Protein AF-A0A842MKP2-F1 (afdb_monomer_lite)

Sequence (180 aa):
LSATLYLFTGLGYGVTINLLNGAGETKQALKAYLAYLTVFAAAAPILTWQHSIPGLIAANLTAYLTLTLYAFHLARRKFNIKINLKEQARIYLASALSTLPTLAFLNLSTLPNLPNLIIGATLCLFTYLTLTPILKAISPQDLQNLKQIFERIKIIWPIAKPILNYEQKILQNFKSPNQS

Foldseek 3Di:
DPPVLCVCVLLVVPHLLVVCVVVVNVVQLVVLVVQLCVQLVVQQVVQCVVPNPVSNVVSNSVSSVSSSNSSSVVCCVPVVDDRPVLLSVQLVVLLVVLLVVLVVQLVPDPDDDPVNVVVSVVSSVVSSLLSCLLSVSDDPVNLVVVQVVVVVVVVCCVVVVVSSVVSVVNNVVNPDPPDD

Radius of gyration: 20.05 Å; chains: 1; bounding box: 48×51×51 Å

Secondary structure (DSSP, 8-state):
--GGGGGGGGGTTTTHHHHHHHTT-HHHHHHHHHHHHHHHHHHHHHHHHHHHHHHHHHHHHHHHHHHHHHHHHHHHHHH-----HHHHHHHHHHHHHHHHHHHHHHHH--S-HHHHHHHHHHHHHHHHHHHHHHTT-S-HHHHHHHHHHHHT-TTTHHHHHHHHHHHHHHHHHTS-S---

Structure (mmCIF, N/CA/C/O backbone):
data_AF-A0A842MKP2-F1
#
_entry.id   AF-A0A842MKP2-F1
#
loop_
_atom_site.group_PDB
_atom_site.id
_atom_site.type_symbol
_atom_site.label_atom_id
_atom_site.label_alt_id
_atom_site.label_comp_id
_atom_site.label_asym_id
_atom_site.label_entity_id
_atom_site.label_seq_id
_atom_site.pdbx_PDB_ins_code
_atom_site.Cartn_x
_atom_site.Cartn_y
_atom_site.Cartn_z
_atom_site.occupancy
_atom_site.B_iso_or_equiv
_atom_site.auth_seq_id
_atom_site.auth_comp_id
_atom_site.auth_asym_id
_atom_site.auth_at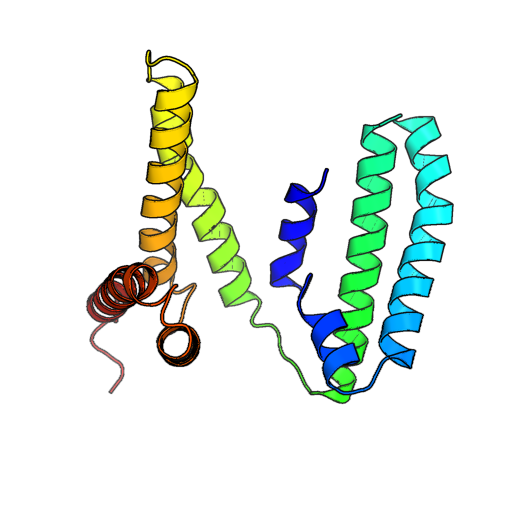om_id
_atom_site.pdbx_PDB_model_num
ATOM 1 N N . LEU A 1 1 ? 10.330 -9.086 0.074 1.00 53.88 1 LEU A N 1
ATOM 2 C CA . LEU A 1 1 ? 9.425 -9.439 1.194 1.00 53.88 1 LEU A CA 1
ATOM 3 C C . LEU A 1 1 ? 8.418 -8.324 1.506 1.00 53.88 1 LEU A C 1
ATOM 5 O O . LEU A 1 1 ? 7.233 -8.606 1.576 1.00 53.88 1 LEU A O 1
ATOM 9 N N . SER A 1 2 ? 8.858 -7.067 1.659 1.00 62.28 2 SER A N 1
ATOM 10 C CA . SER A 1 2 ? 8.018 -5.978 2.195 1.00 62.28 2 SER A CA 1
ATOM 11 C C . SER A 1 2 ? 6.965 -5.407 1.234 1.00 62.28 2 SER A C 1
ATOM 13 O O . SER A 1 2 ? 5.940 -4.916 1.691 1.00 62.28 2 SER A O 1
ATOM 15 N N . ALA A 1 3 ? 7.181 -5.482 -0.085 1.00 77.88 3 ALA A N 1
ATOM 16 C CA . ALA A 1 3 ? 6.269 -4.880 -1.065 1.00 77.88 3 ALA A CA 1
ATOM 17 C C . ALA A 1 3 ? 4.883 -5.556 -1.101 1.00 77.88 3 ALA A C 1
ATOM 19 O O . ALA A 1 3 ? 3.866 -4.887 -1.245 1.00 77.88 3 ALA A O 1
ATOM 20 N N . THR A 1 4 ? 4.827 -6.876 -0.907 1.00 83.12 4 THR A N 1
ATOM 21 C CA . THR A 1 4 ? 3.582 -7.658 -0.966 1.00 83.12 4 THR A CA 1
ATOM 22 C C . THR A 1 4 ? 2.604 -7.297 0.157 1.00 83.12 4 THR A C 1
ATOM 24 O O . THR A 1 4 ? 1.399 -7.445 -0.011 1.00 83.12 4 THR A O 1
ATOM 27 N N . LEU A 1 5 ? 3.094 -6.759 1.279 1.00 87.75 5 LEU A N 1
ATOM 28 C CA . LEU A 1 5 ? 2.245 -6.322 2.393 1.00 87.75 5 LEU A CA 1
ATOM 29 C C . LEU A 1 5 ? 1.350 -5.134 2.021 1.00 87.75 5 LEU A C 1
ATOM 31 O O . LEU A 1 5 ? 0.253 -5.006 2.562 1.00 87.75 5 LEU A O 1
ATOM 35 N N . TYR A 1 6 ? 1.761 -4.305 1.056 1.00 87.69 6 TYR A N 1
ATOM 36 C CA . TYR A 1 6 ? 0.944 -3.187 0.576 1.00 87.69 6 TYR A CA 1
ATOM 37 C C . TYR A 1 6 ? -0.327 -3.641 -0.154 1.00 87.69 6 TYR A C 1
ATOM 39 O O . TYR A 1 6 ? -1.264 -2.857 -0.294 1.00 87.69 6 TYR A O 1
ATOM 47 N N . LEU A 1 7 ? -0.440 -4.924 -0.524 1.00 87.88 7 LEU A N 1
ATOM 48 C CA . LEU A 1 7 ? -1.716 -5.488 -0.973 1.00 87.88 7 LEU A CA 1
ATOM 49 C C . LEU A 1 7 ? -2.797 -5.386 0.105 1.00 87.88 7 LEU A C 1
ATOM 51 O O . LEU A 1 7 ? -3.973 -5.323 -0.229 1.00 87.88 7 LEU A O 1
ATOM 55 N N . PHE A 1 8 ? -2.431 -5.309 1.384 1.00 91.25 8 PHE A N 1
ATOM 56 C CA . PHE A 1 8 ? -3.381 -5.159 2.483 1.00 91.25 8 PHE A CA 1
ATOM 57 C C . PHE A 1 8 ? -3.725 -3.695 2.795 1.00 91.25 8 PHE A C 1
ATOM 59 O O . PHE A 1 8 ? -4.551 -3.439 3.672 1.00 91.25 8 PHE A O 1
ATOM 66 N N . THR A 1 9 ? -3.146 -2.711 2.093 1.00 88.94 9 THR A N 1
ATOM 67 C CA . THR A 1 9 ? -3.411 -1.280 2.342 1.00 88.94 9 THR A CA 1
ATOM 68 C C . THR A 1 9 ? -4.886 -0.928 2.159 1.00 88.94 9 THR A C 1
ATOM 70 O O . THR A 1 9 ? -5.437 -0.194 2.978 1.00 88.94 9 THR A O 1
ATOM 73 N N . GLY A 1 10 ? -5.576 -1.530 1.186 1.00 87.38 10 GLY A N 1
ATOM 74 C CA . GLY A 1 10 ? -7.019 -1.354 1.004 1.00 87.38 10 GLY A CA 1
ATOM 75 C C . GLY A 1 10 ? -7.869 -1.838 2.190 1.00 87.38 10 GLY A C 1
ATOM 76 O O . GLY A 1 10 ? -8.987 -1.358 2.383 1.00 87.38 10 GLY A O 1
ATOM 77 N N . LEU A 1 11 ? -7.324 -2.740 3.016 1.00 88.12 11 LEU A N 1
ATOM 78 C CA . LEU A 1 11 ? -7.932 -3.249 4.252 1.00 88.12 11 LEU A CA 1
ATOM 79 C C . LEU A 1 11 ? -7.535 -2.440 5.500 1.00 88.12 11 LEU A C 1
ATOM 81 O O . LEU A 1 11 ? -7.960 -2.775 6.604 1.00 88.12 11 LEU A O 1
ATOM 85 N N . GLY A 1 12 ? -6.733 -1.382 5.345 1.00 88.56 12 GLY A N 1
ATOM 86 C CA . GLY A 1 12 ? -6.269 -0.534 6.446 1.00 88.56 12 GLY A CA 1
ATOM 87 C C . GLY A 1 12 ? -4.859 -0.850 6.955 1.00 88.56 12 GLY A C 1
ATOM 88 O O . GLY A 1 12 ? -4.445 -0.297 7.981 1.00 88.56 12 GLY A O 1
ATOM 89 N N . TYR A 1 13 ? -4.093 -1.697 6.255 1.00 91.31 13 TYR A N 1
ATOM 90 C CA . TYR A 1 13 ? -2.686 -1.932 6.591 1.00 91.31 13 TYR A CA 1
ATOM 91 C C . TYR A 1 13 ? -1.895 -0.614 6.609 1.00 91.31 13 TYR A C 1
ATOM 93 O O . TYR A 1 13 ? -2.002 0.206 5.698 1.00 91.31 13 TYR A O 1
ATOM 101 N N . GLY A 1 14 ? -1.124 -0.404 7.679 1.00 87.19 14 GLY A N 1
ATOM 102 C CA . GLY A 1 14 ? -0.358 0.823 7.926 1.00 87.19 14 GLY A CA 1
ATOM 103 C C . GLY A 1 14 ? -1.148 1.976 8.562 1.00 87.19 14 GLY A C 1
ATOM 104 O O . GLY A 1 14 ? -0.537 2.886 9.116 1.00 87.19 14 GLY A O 1
ATOM 105 N N . VAL A 1 15 ? -2.485 1.938 8.564 1.00 91.81 15 VAL A N 1
ATOM 106 C CA . VAL A 1 15 ? -3.320 3.020 9.123 1.00 91.81 15 VAL A CA 1
ATOM 107 C C . VAL A 1 15 ? -3.999 2.596 10.418 1.00 91.81 15 VAL A C 1
ATOM 109 O O . VAL A 1 15 ? -3.997 3.342 11.391 1.00 91.81 15 VAL A O 1
ATOM 112 N N . THR A 1 16 ? -4.558 1.389 10.480 1.00 92.50 16 THR A N 1
ATOM 113 C CA . THR A 1 16 ? -5.458 1.014 11.577 1.00 92.50 16 THR A CA 1
ATOM 114 C C . THR A 1 16 ? -4.778 0.905 12.943 1.00 92.50 16 THR A C 1
ATOM 116 O O . THR A 1 16 ? -5.321 1.381 13.937 1.00 92.50 16 THR A O 1
ATOM 119 N N . ILE A 1 17 ? -3.582 0.314 13.011 1.00 94.62 17 ILE A N 1
ATOM 120 C CA . ILE A 1 17 ? -2.810 0.257 14.263 1.00 94.62 17 ILE A CA 1
ATOM 121 C C . ILE A 1 17 ? -2.385 1.661 14.699 1.00 94.62 17 ILE A C 1
ATOM 123 O O . ILE A 1 17 ? -2.488 1.994 15.877 1.00 94.62 17 ILE A O 1
ATOM 127 N N . ASN A 1 18 ? -1.963 2.498 13.750 1.00 94.12 18 ASN A N 1
ATOM 128 C CA . ASN A 1 18 ? -1.587 3.880 14.029 1.00 94.12 18 ASN A CA 1
ATOM 129 C C . ASN A 1 18 ? -2.778 4.694 14.541 1.00 94.12 18 ASN A C 1
ATOM 131 O O . ASN A 1 18 ? -2.619 5.467 15.478 1.00 94.12 18 ASN A O 1
ATOM 135 N N . LEU A 1 19 ? -3.976 4.465 14.001 1.00 93.69 19 LEU A N 1
ATOM 136 C CA . LEU A 1 19 ? -5.205 5.075 14.495 1.00 93.69 19 LEU A CA 1
ATOM 137 C C . LEU A 1 19 ? -5.532 4.632 15.925 1.00 93.69 19 LEU A C 1
ATOM 139 O O . LEU A 1 19 ? -5.821 5.477 16.766 1.00 93.69 19 LEU A O 1
ATOM 143 N N . LEU A 1 20 ? -5.465 3.327 16.215 1.00 93.88 20 LEU A N 1
ATOM 144 C CA . LEU A 1 20 ? -5.682 2.811 17.571 1.00 93.88 20 LEU A CA 1
ATOM 145 C C . LEU A 1 20 ? -4.688 3.440 18.554 1.00 93.88 20 LEU A C 1
ATOM 147 O O . LEU A 1 20 ? -5.098 3.978 19.578 1.00 93.88 20 LEU A O 1
ATOM 151 N N . ASN A 1 21 ? -3.398 3.436 18.222 1.00 95.31 21 ASN A N 1
ATOM 152 C CA . ASN A 1 21 ? -2.364 4.030 19.066 1.00 95.31 21 ASN A CA 1
ATOM 153 C C . ASN A 1 21 ? -2.552 5.544 19.237 1.00 95.31 21 ASN A C 1
ATOM 155 O O . ASN A 1 21 ? -2.477 6.039 20.358 1.00 95.31 21 ASN A O 1
ATOM 159 N N . GLY A 1 22 ? -2.850 6.267 18.155 1.00 93.56 22 GLY A N 1
ATOM 160 C CA . GLY A 1 22 ? -3.085 7.712 18.179 1.00 93.56 22 GLY A CA 1
ATOM 161 C C . GLY A 1 22 ? -4.322 8.116 18.984 1.00 93.56 22 GLY A C 1
ATOM 162 O O . GLY A 1 22 ? -4.348 9.193 19.566 1.00 93.56 22 GLY A O 1
ATOM 163 N N . ALA A 1 23 ? -5.317 7.232 19.079 1.00 93.62 23 ALA A N 1
ATOM 164 C CA . ALA A 1 23 ? -6.502 7.416 19.910 1.00 93.62 23 ALA A CA 1
ATOM 165 C C . ALA A 1 23 ? -6.331 6.913 21.361 1.00 93.62 23 ALA A C 1
ATOM 167 O O . ALA A 1 23 ? -7.306 6.876 22.108 1.00 93.62 23 ALA A O 1
ATOM 168 N N . GLY A 1 24 ? -5.125 6.489 21.766 1.00 94.50 24 GLY A N 1
ATOM 169 C CA . GLY A 1 24 ? -4.846 5.971 23.113 1.00 94.50 24 GLY A CA 1
ATOM 170 C C . GLY A 1 24 ? -5.239 4.503 23.343 1.00 94.50 24 GLY A C 1
ATOM 171 O O . GLY A 1 24 ? -5.087 3.981 24.446 1.00 94.50 24 GLY A O 1
ATOM 172 N N . GLU A 1 25 ? -5.682 3.783 22.310 1.00 94.75 25 GLU A N 1
ATOM 173 C CA . GLU A 1 25 ? -6.138 2.385 22.367 1.00 94.75 25 GLU A CA 1
ATOM 174 C C . GLU A 1 25 ? -4.997 1.366 22.254 1.00 94.75 25 GLU A C 1
ATOM 176 O O . GLU A 1 25 ? -5.108 0.326 21.595 1.00 94.75 25 GLU A O 1
ATOM 181 N N . THR A 1 26 ? -3.889 1.630 22.940 1.00 94.69 26 THR A N 1
ATOM 182 C CA . THR A 1 26 ? -2.665 0.816 22.8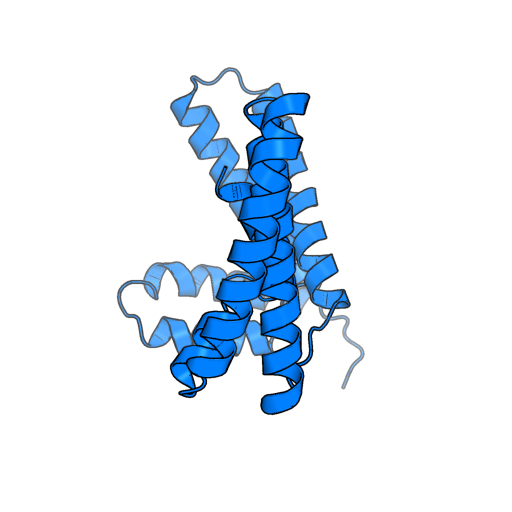73 1.00 94.69 26 THR A CA 1
ATOM 183 C C . THR A 1 26 ? -2.894 -0.629 23.319 1.00 94.69 26 THR A C 1
ATOM 185 O O . THR A 1 26 ? -2.324 -1.552 22.743 1.00 94.69 26 THR A O 1
ATOM 188 N N . LYS A 1 27 ? -3.803 -0.866 24.278 1.00 95.81 27 LYS A N 1
ATOM 189 C CA . LYS A 1 27 ? -4.199 -2.223 24.701 1.00 95.81 27 LYS A CA 1
ATOM 190 C C . LYS A 1 27 ? -4.832 -3.024 23.561 1.00 95.81 27 LYS A C 1
ATOM 192 O O . LYS A 1 27 ? -4.600 -4.225 23.453 1.00 95.81 27 LYS A O 1
ATOM 197 N N . GLN A 1 28 ? -5.639 -2.381 22.719 1.00 95.44 28 GLN A N 1
ATOM 198 C CA . GLN A 1 28 ? -6.282 -3.038 21.579 1.00 95.44 28 GLN A CA 1
ATOM 199 C C . GLN A 1 28 ? -5.272 -3.291 20.457 1.00 95.44 28 GLN A C 1
ATOM 201 O O . GLN A 1 28 ? -5.262 -4.377 19.877 1.00 95.44 28 GLN A O 1
ATOM 206 N N . ALA A 1 29 ? -4.369 -2.335 20.214 1.00 95.44 29 ALA A N 1
ATOM 207 C CA . ALA A 1 29 ? -3.247 -2.528 19.300 1.00 95.44 29 ALA A CA 1
ATOM 208 C C . ALA A 1 29 ? -2.352 -3.701 19.741 1.00 95.44 29 ALA A C 1
ATOM 210 O O . ALA A 1 29 ? -2.011 -4.554 18.924 1.00 95.44 29 ALA A O 1
ATOM 211 N N . LEU A 1 30 ? -2.050 -3.812 21.040 1.00 96.69 30 LEU A N 1
ATOM 212 C CA . LEU A 1 30 ? -1.277 -4.924 21.593 1.00 96.69 30 LEU A CA 1
ATOM 213 C C . LEU A 1 30 ? -1.969 -6.273 21.367 1.00 96.69 30 LEU A C 1
ATOM 215 O O . LEU A 1 30 ? -1.318 -7.219 20.939 1.00 96.69 30 LEU A O 1
ATOM 219 N N . LYS A 1 31 ? -3.287 -6.372 21.587 1.00 96.56 31 LYS A N 1
ATOM 220 C CA . LYS A 1 31 ? -4.038 -7.609 21.298 1.00 96.56 31 LYS A CA 1
ATOM 221 C C . LYS A 1 31 ? -3.923 -8.027 19.832 1.00 96.56 31 LYS A C 1
ATOM 223 O O . LYS A 1 31 ? -3.827 -9.216 19.550 1.00 96.56 31 LYS A O 1
ATOM 228 N N . ALA A 1 32 ? -3.911 -7.067 18.908 1.00 96.56 32 ALA A N 1
ATOM 229 C CA . ALA A 1 32 ? -3.713 -7.353 17.492 1.00 96.56 32 ALA A CA 1
ATOM 230 C C . ALA A 1 32 ? -2.297 -7.871 17.199 1.00 96.56 32 ALA A C 1
ATOM 232 O O . ALA A 1 32 ? -2.145 -8.850 16.469 1.00 96.56 32 ALA A O 1
ATOM 233 N N . TYR A 1 33 ? -1.270 -7.285 17.820 1.00 97.25 33 TYR A N 1
ATOM 234 C CA . TYR A 1 33 ? 0.102 -7.790 17.717 1.00 97.25 33 TYR A CA 1
ATOM 235 C C . TYR A 1 33 ? 0.291 -9.168 18.353 1.00 97.25 33 TYR A C 1
ATOM 237 O O . TYR A 1 33 ? 1.044 -9.979 17.823 1.00 97.25 33 TYR A O 1
ATOM 245 N N . LEU A 1 34 ? -0.414 -9.470 19.443 1.00 97.81 34 LEU A N 1
ATOM 246 C CA . LEU A 1 34 ? -0.415 -10.812 20.022 1.00 97.81 34 LEU A CA 1
ATOM 247 C C . LEU A 1 34 ? -1.031 -11.827 19.054 1.00 97.81 34 LEU A C 1
ATOM 249 O O . LEU A 1 34 ? -0.434 -12.873 18.829 1.00 97.81 34 LEU A O 1
ATOM 253 N N . ALA A 1 35 ? -2.154 -11.495 18.408 1.00 97.19 35 ALA A N 1
ATOM 254 C CA . ALA A 1 35 ? -2.747 -12.353 17.381 1.00 97.19 35 ALA A CA 1
ATOM 255 C C . ALA A 1 35 ? -1.785 -12.594 16.201 1.00 97.19 35 ALA A C 1
ATOM 257 O O . ALA A 1 35 ? -1.612 -13.734 15.773 1.00 97.19 35 ALA A O 1
ATOM 258 N N . TYR A 1 36 ? -1.110 -11.541 15.722 1.00 97.06 36 TYR A N 1
ATOM 259 C CA . TYR A 1 36 ? -0.032 -11.655 14.732 1.00 97.06 36 TYR A CA 1
ATOM 260 C C . TYR A 1 36 ? 1.059 -12.626 15.191 1.00 97.06 36 TYR A C 1
ATOM 262 O O . TYR A 1 36 ? 1.410 -13.540 14.450 1.00 97.06 36 TYR A O 1
ATOM 270 N N . LEU A 1 37 ? 1.574 -12.441 16.410 1.00 97.75 37 LEU A N 1
ATOM 271 C CA . LEU A 1 37 ? 2.674 -13.234 16.951 1.00 97.75 37 LEU A CA 1
ATOM 272 C C . LEU A 1 37 ? 2.286 -14.708 17.056 1.00 97.75 37 LEU A C 1
ATOM 274 O O . LEU A 1 37 ? 3.062 -15.563 16.647 1.00 97.75 37 LEU A O 1
ATOM 278 N N . THR A 1 38 ? 1.086 -15.008 17.559 1.00 97.81 38 THR A N 1
ATOM 279 C CA . THR A 1 38 ? 0.590 -16.383 17.681 1.00 97.81 38 THR A CA 1
ATOM 280 C C . THR A 1 38 ? 0.482 -17.059 16.317 1.00 97.81 38 THR A C 1
ATOM 282 O O . THR A 1 38 ? 0.971 -18.176 16.150 1.00 97.81 38 THR A O 1
ATOM 285 N N . VAL A 1 39 ? -0.103 -16.380 15.325 1.00 97.69 39 VAL A N 1
ATOM 286 C CA . VAL A 1 39 ? -0.219 -16.927 13.965 1.00 97.69 39 VAL A CA 1
ATOM 287 C C . VAL A 1 39 ? 1.156 -17.099 13.328 1.00 97.69 39 VAL A C 1
ATOM 289 O O . VAL A 1 39 ? 1.428 -18.150 12.756 1.00 97.69 39 VAL A O 1
ATOM 292 N N . PHE A 1 40 ? 2.040 -16.108 13.447 1.00 97.31 40 PHE A N 1
ATOM 293 C CA . PHE A 1 40 ? 3.376 -16.177 12.864 1.00 97.31 40 PHE A CA 1
ATOM 294 C C . PHE A 1 40 ? 4.221 -17.281 13.503 1.00 97.31 40 PHE A C 1
ATOM 296 O O . PHE A 1 40 ? 4.809 -18.081 12.785 1.00 97.31 40 PHE A O 1
ATOM 303 N N . ALA A 1 41 ? 4.242 -17.373 14.835 1.00 97.50 41 ALA A N 1
ATOM 304 C CA . ALA A 1 41 ? 5.013 -18.376 15.565 1.00 97.50 41 ALA A CA 1
ATOM 305 C C . ALA A 1 41 ? 4.571 -19.810 15.238 1.00 97.50 41 ALA A C 1
ATOM 307 O O . ALA A 1 41 ? 5.410 -20.704 15.192 1.00 97.50 41 ALA A O 1
ATOM 308 N N . ALA A 1 42 ? 3.278 -20.026 14.974 1.00 96.81 42 ALA A N 1
ATOM 309 C CA . ALA A 1 42 ? 2.766 -21.323 14.541 1.00 96.81 42 ALA A CA 1
ATOM 310 C C . ALA A 1 42 ? 3.042 -21.590 13.051 1.00 96.81 42 ALA A C 1
ATOM 312 O O . ALA A 1 42 ? 3.547 -22.649 12.685 1.00 96.81 42 ALA A O 1
ATOM 313 N N . ALA A 1 43 ? 2.727 -20.632 12.178 1.00 96.12 43 ALA A N 1
ATOM 314 C CA . ALA A 1 43 ? 2.769 -20.826 10.732 1.00 96.12 43 ALA A CA 1
ATOM 315 C C . ALA A 1 43 ? 4.198 -20.822 10.167 1.00 96.12 43 ALA A C 1
ATOM 317 O O . ALA A 1 43 ? 4.490 -21.578 9.242 1.00 96.12 43 ALA A O 1
ATOM 318 N N . ALA A 1 44 ? 5.095 -19.996 10.715 1.00 96.50 44 ALA A N 1
ATOM 319 C CA . ALA A 1 44 ? 6.461 -19.846 10.223 1.00 96.50 44 ALA A CA 1
ATOM 320 C C . ALA A 1 44 ? 7.255 -21.161 10.218 1.00 96.50 44 ALA A C 1
ATOM 322 O O . ALA A 1 44 ? 7.750 -21.504 9.144 1.00 96.50 44 ALA A O 1
ATOM 323 N N . PRO A 1 45 ? 7.374 -21.932 11.319 1.00 96.88 45 PRO A N 1
ATOM 324 C CA . PRO A 1 45 ? 8.134 -23.180 11.292 1.00 96.88 45 PRO A CA 1
ATOM 325 C C . PRO A 1 45 ? 7.513 -24.212 10.343 1.00 96.88 45 PRO A C 1
ATOM 327 O O . PRO A 1 45 ? 8.240 -24.825 9.566 1.00 96.88 45 PRO A O 1
ATOM 330 N N . ILE A 1 46 ? 6.182 -24.351 10.340 1.00 97.06 46 ILE A N 1
ATOM 331 C CA . ILE A 1 46 ? 5.465 -25.336 9.511 1.00 97.06 46 ILE A CA 1
ATOM 332 C C . ILE A 1 46 ? 5.680 -25.052 8.020 1.00 97.06 46 ILE A C 1
ATOM 334 O O . ILE A 1 46 ? 6.108 -25.924 7.266 1.00 97.06 46 ILE A O 1
ATOM 338 N N . LEU A 1 47 ? 5.424 -23.814 7.593 1.00 95.44 47 LEU A N 1
ATOM 339 C CA . LEU A 1 47 ? 5.534 -23.430 6.187 1.00 95.44 47 LEU A CA 1
ATOM 340 C C . LEU A 1 47 ? 6.992 -23.356 5.734 1.00 95.44 47 LEU A C 1
ATOM 342 O O . LEU A 1 47 ? 7.293 -23.729 4.603 1.00 95.44 47 LEU A O 1
ATOM 346 N N . THR A 1 48 ? 7.909 -22.908 6.598 1.00 96.56 48 THR A N 1
ATOM 347 C CA . THR A 1 48 ? 9.344 -22.863 6.267 1.00 96.56 48 THR A CA 1
ATOM 348 C C . THR A 1 48 ? 9.913 -24.266 6.111 1.00 96.56 48 THR A C 1
ATOM 350 O O . THR A 1 48 ? 10.716 -24.497 5.213 1.00 96.56 48 THR A O 1
ATOM 353 N N . TRP A 1 49 ? 9.467 -25.225 6.923 1.00 96.25 49 TRP A N 1
ATOM 354 C CA . TRP A 1 49 ? 9.856 -26.621 6.753 1.00 96.25 49 TRP A CA 1
ATOM 355 C C . TRP A 1 49 ? 9.418 -27.177 5.390 1.00 96.25 49 TRP A C 1
ATOM 357 O O . TRP A 1 49 ? 10.203 -27.829 4.709 1.00 96.25 49 TRP A O 1
ATOM 367 N N . GLN A 1 50 ? 8.189 -26.878 4.957 1.00 96.00 50 GLN A N 1
ATOM 368 C CA . GLN A 1 50 ? 7.635 -27.392 3.698 1.00 96.00 50 GLN A CA 1
ATOM 369 C C . GLN A 1 50 ? 8.158 -26.672 2.446 1.00 96.00 50 GLN A C 1
ATOM 371 O O . GLN A 1 50 ? 8.321 -27.291 1.397 1.00 96.00 50 GLN A O 1
ATOM 376 N N . HIS A 1 51 ? 8.392 -25.361 2.537 1.00 94.44 51 HIS A N 1
ATOM 377 C CA . HIS A 1 51 ? 8.612 -24.500 1.371 1.00 94.44 51 HIS A CA 1
ATOM 378 C C . HIS A 1 51 ? 9.815 -23.558 1.511 1.00 94.44 51 HIS A C 1
ATOM 380 O O . HIS A 1 51 ? 9.946 -22.626 0.720 1.00 94.44 51 HIS A O 1
ATOM 386 N N . SER A 1 52 ? 10.683 -23.755 2.508 1.00 94.12 52 SER A N 1
ATOM 387 C CA . SER A 1 52 ? 11.863 -22.917 2.771 1.00 94.12 52 SER A CA 1
ATOM 388 C C . SER A 1 52 ? 11.510 -21.418 2.844 1.00 94.12 52 SER A C 1
ATOM 390 O O . SER A 1 52 ? 10.577 -21.025 3.548 1.00 94.12 52 SER A O 1
ATOM 392 N N . ILE A 1 53 ? 12.236 -20.558 2.120 1.00 92.94 53 ILE A N 1
ATOM 393 C CA . ILE A 1 53 ? 12.043 -19.103 2.142 1.00 92.94 53 ILE A CA 1
ATOM 394 C C . ILE A 1 53 ? 10.615 -18.706 1.713 1.00 92.94 53 ILE A C 1
ATOM 396 O O . ILE A 1 53 ? 9.993 -17.968 2.476 1.00 92.94 53 ILE A O 1
ATOM 400 N N . PRO A 1 54 ? 10.047 -19.185 0.579 1.00 92.19 54 PRO A N 1
ATOM 401 C CA . PRO A 1 54 ? 8.644 -18.936 0.217 1.00 92.19 54 PRO A CA 1
ATOM 402 C C . PRO A 1 54 ? 7.635 -19.220 1.334 1.00 92.19 54 PRO A C 1
ATOM 404 O O . PRO A 1 54 ? 6.698 -18.443 1.530 1.00 92.19 54 PRO A O 1
ATOM 407 N N . GLY A 1 55 ? 7.852 -20.290 2.102 1.00 94.12 55 GLY A N 1
ATOM 408 C CA . GLY A 1 55 ? 7.012 -20.642 3.244 1.00 94.12 55 GLY A CA 1
ATOM 409 C C . GLY A 1 55 ? 7.013 -19.577 4.337 1.00 94.12 55 GLY A C 1
ATOM 410 O O . GLY A 1 55 ? 5.955 -19.181 4.827 1.00 94.12 55 GLY A O 1
ATOM 411 N N . LEU A 1 56 ? 8.188 -19.030 4.654 1.00 94.25 56 LEU A N 1
ATOM 412 C CA . LEU A 1 56 ? 8.317 -17.915 5.590 1.00 94.25 56 LEU A CA 1
ATOM 413 C C . LEU A 1 56 ? 7.600 -16.652 5.082 1.00 94.25 56 LEU A C 1
ATOM 415 O O . LEU A 1 56 ? 6.979 -15.936 5.870 1.00 94.25 56 LEU A O 1
ATOM 419 N N . ILE A 1 57 ? 7.635 -16.391 3.766 1.00 92.88 57 ILE A N 1
ATOM 420 C CA . ILE A 1 57 ? 6.881 -15.283 3.152 1.00 92.88 57 ILE A CA 1
ATOM 421 C C . ILE A 1 57 ? 5.381 -15.480 3.384 1.00 92.88 57 ILE A C 1
ATOM 423 O O . ILE A 1 57 ? 4.713 -14.565 3.863 1.00 92.88 57 ILE A O 1
ATOM 427 N N . ALA A 1 58 ? 4.860 -16.670 3.080 1.00 93.62 58 ALA A N 1
ATOM 428 C CA . ALA A 1 58 ? 3.446 -16.996 3.245 1.00 93.62 58 ALA A CA 1
ATOM 429 C C . ALA A 1 58 ? 2.996 -16.899 4.713 1.00 93.62 58 ALA A C 1
ATOM 431 O O . ALA A 1 58 ? 1.940 -16.325 4.998 1.00 93.62 58 ALA A O 1
ATOM 432 N N . ALA A 1 59 ? 3.820 -17.377 5.650 1.00 95.62 59 ALA A N 1
ATOM 433 C CA . ALA A 1 59 ? 3.572 -17.244 7.083 1.00 95.62 59 ALA A CA 1
ATOM 434 C C . ALA A 1 59 ? 3.471 -15.770 7.500 1.00 95.62 59 ALA A C 1
ATOM 436 O O . ALA A 1 59 ? 2.528 -15.376 8.188 1.00 95.62 59 ALA A O 1
ATOM 437 N N . ASN A 1 60 ? 4.404 -14.937 7.027 1.00 94.19 60 ASN A N 1
ATOM 438 C CA . ASN A 1 60 ? 4.417 -13.507 7.314 1.00 94.19 60 ASN A CA 1
ATOM 439 C C . ASN A 1 60 ? 3.175 -12.797 6.749 1.00 94.19 60 ASN A C 1
ATOM 441 O O . ASN A 1 60 ? 2.519 -12.032 7.454 1.00 94.19 60 ASN A O 1
ATOM 445 N N . LEU A 1 61 ? 2.801 -13.087 5.497 1.00 94.88 61 LEU A N 1
ATOM 446 C CA . LEU A 1 61 ? 1.594 -12.533 4.876 1.00 94.88 61 LEU A CA 1
ATOM 447 C C . LEU A 1 61 ? 0.331 -12.911 5.657 1.00 94.88 61 LEU A C 1
ATOM 449 O O . LEU A 1 61 ? -0.508 -12.052 5.917 1.00 94.88 61 LEU A O 1
ATOM 453 N N . THR A 1 62 ? 0.220 -14.171 6.075 1.00 94.94 62 THR A N 1
ATOM 454 C CA . THR A 1 62 ? -0.931 -14.677 6.840 1.00 94.94 62 THR A CA 1
ATOM 455 C C . THR A 1 62 ? -1.032 -14.012 8.214 1.00 94.94 62 THR A C 1
ATOM 457 O O . THR A 1 62 ? -2.118 -13.614 8.652 1.00 94.94 62 THR A O 1
ATOM 460 N N . ALA A 1 63 ? 0.105 -13.825 8.884 1.00 96.50 63 ALA A N 1
ATOM 461 C CA . ALA A 1 63 ? 0.157 -13.133 10.162 1.00 96.50 63 ALA A CA 1
ATOM 462 C C . ALA A 1 63 ? -0.230 -11.651 10.019 1.00 96.50 63 ALA A C 1
ATOM 464 O O . ALA A 1 63 ? -1.069 -11.159 10.775 1.00 96.50 63 ALA A O 1
ATOM 465 N N . TYR A 1 64 ? 0.306 -10.937 9.022 1.00 95.06 64 TYR A N 1
ATOM 466 C CA . TYR A 1 64 ? -0.052 -9.535 8.764 1.00 95.06 64 TYR A CA 1
ATOM 467 C C . TYR A 1 64 ? -1.504 -9.351 8.319 1.00 95.06 64 TYR A C 1
ATOM 469 O O . TYR A 1 64 ? -2.135 -8.350 8.673 1.00 95.06 64 TYR A O 1
ATOM 477 N N . LEU A 1 65 ? -2.059 -10.311 7.581 1.00 95.19 65 LEU A N 1
ATOM 478 C CA . LEU A 1 65 ? -3.478 -10.323 7.253 1.00 95.19 65 LEU A CA 1
ATOM 479 C C . LEU A 1 65 ? -4.318 -10.437 8.531 1.00 95.19 65 LEU A C 1
ATOM 481 O O . LEU A 1 65 ? -5.226 -9.633 8.736 1.00 95.19 65 LEU A O 1
ATOM 485 N N . THR A 1 66 ? -3.959 -11.360 9.430 1.00 96.19 66 THR A N 1
ATOM 486 C CA . THR A 1 66 ? -4.598 -11.500 10.751 1.00 96.19 66 THR A CA 1
ATOM 487 C C . THR A 1 66 ? -4.513 -10.203 11.558 1.00 96.19 66 THR A C 1
ATOM 489 O O . THR A 1 66 ? -5.534 -9.722 12.052 1.00 96.19 66 THR A O 1
ATOM 492 N N . LEU A 1 67 ? -3.322 -9.594 11.637 1.00 96.06 67 LEU A N 1
ATOM 493 C CA . LEU A 1 67 ? -3.100 -8.309 12.309 1.00 96.06 67 LEU A CA 1
ATOM 494 C C . LEU A 1 67 ? -4.052 -7.235 11.780 1.00 96.06 67 LEU A C 1
ATOM 496 O O . LEU A 1 67 ? -4.737 -6.566 12.553 1.00 96.06 67 LEU A O 1
ATOM 500 N N . THR A 1 68 ? -4.088 -7.080 10.456 1.00 94.38 68 THR A N 1
ATOM 501 C CA . THR A 1 68 ? -4.844 -6.026 9.775 1.00 94.38 68 THR A CA 1
ATOM 502 C C . THR A 1 68 ? -6.342 -6.221 9.963 1.00 94.38 68 THR A C 1
ATOM 504 O O . THR A 1 68 ? -7.028 -5.284 10.360 1.00 94.38 68 THR A O 1
ATOM 507 N N . LEU A 1 69 ? -6.854 -7.437 9.755 1.00 95.06 69 LEU A N 1
ATOM 508 C CA . LEU A 1 69 ? -8.277 -7.741 9.919 1.00 95.06 69 LEU A CA 1
ATOM 509 C C . LEU A 1 69 ? -8.737 -7.558 11.366 1.00 95.06 69 LEU A C 1
ATOM 511 O O . LEU A 1 69 ? -9.793 -6.971 11.605 1.00 95.06 69 LEU A O 1
ATOM 515 N N . TYR A 1 70 ? -7.945 -8.019 12.335 1.00 95.56 70 TYR A N 1
ATOM 516 C CA . TYR A 1 70 ? -8.297 -7.904 13.746 1.00 95.56 70 TYR A CA 1
ATOM 517 C C . TYR A 1 70 ? -8.233 -6.452 14.233 1.00 95.56 70 TYR A C 1
ATOM 519 O O . TYR A 1 70 ? -9.172 -5.967 14.869 1.00 95.56 70 TYR A O 1
ATOM 527 N N . ALA A 1 71 ? -7.179 -5.714 13.869 1.00 94.94 71 ALA A N 1
ATOM 528 C CA . ALA A 1 71 ? -7.089 -4.285 14.147 1.00 94.94 71 ALA A CA 1
ATOM 529 C C . ALA A 1 71 ? -8.246 -3.519 13.492 1.00 94.94 71 ALA A C 1
ATOM 531 O O . ALA A 1 71 ? -8.858 -2.664 14.133 1.00 94.94 71 ALA A O 1
ATOM 532 N N . PHE A 1 72 ? -8.586 -3.846 12.240 1.00 94.44 72 PHE A N 1
ATOM 533 C CA . PHE A 1 72 ? -9.689 -3.215 11.517 1.00 94.44 72 PHE A CA 1
ATOM 534 C C . PHE A 1 72 ? -11.026 -3.497 12.186 1.00 94.44 72 PHE A C 1
ATOM 536 O O . PHE A 1 72 ? -11.823 -2.581 12.374 1.00 94.44 72 PHE A O 1
ATOM 543 N N . HIS A 1 73 ? -11.255 -4.733 12.622 1.00 94.00 73 HIS A N 1
ATOM 544 C CA . HIS A 1 73 ? -12.446 -5.098 13.374 1.00 94.00 73 HIS A CA 1
ATOM 545 C C . HIS A 1 73 ? -12.594 -4.266 14.657 1.00 94.00 73 HIS A C 1
ATOM 547 O O . HIS A 1 73 ? -13.665 -3.710 14.919 1.00 94.00 73 HIS A O 1
ATOM 553 N N . LEU A 1 74 ? -11.514 -4.132 15.433 1.00 93.44 74 LEU A N 1
ATOM 554 C CA . LEU A 1 74 ? -11.494 -3.336 16.662 1.00 93.44 74 LEU A CA 1
ATOM 555 C C . LEU A 1 74 ? -11.743 -1.848 16.383 1.00 93.44 74 LEU A C 1
ATOM 557 O O . LEU A 1 74 ? -12.597 -1.230 17.022 1.00 93.44 74 LEU A O 1
ATOM 561 N N . ALA A 1 75 ? -11.050 -1.285 15.393 1.00 92.81 75 ALA A N 1
ATOM 562 C CA . ALA A 1 75 ? -11.197 0.114 15.013 1.00 92.81 75 ALA A CA 1
ATOM 563 C C . ALA A 1 75 ? -12.594 0.418 14.448 1.00 92.81 75 ALA A C 1
ATOM 565 O O . ALA A 1 75 ? -13.183 1.445 14.778 1.00 92.81 75 ALA A O 1
ATOM 566 N N . ARG A 1 76 ? -13.176 -0.495 13.662 1.00 92.62 76 ARG A N 1
ATOM 567 C CA . ARG A 1 76 ? -14.544 -0.372 13.146 1.00 92.62 76 ARG A CA 1
ATOM 568 C C . ARG A 1 76 ? -15.572 -0.354 14.269 1.00 92.62 76 ARG A C 1
ATOM 570 O O . ARG A 1 76 ? -16.476 0.472 14.230 1.00 92.62 76 ARG A O 1
ATOM 577 N N . ARG A 1 77 ? -15.436 -1.223 15.275 1.00 91.31 77 ARG A N 1
ATOM 578 C CA . ARG A 1 77 ? -16.353 -1.236 16.427 1.00 91.31 77 ARG A CA 1
ATOM 579 C C . ARG A 1 77 ? -16.297 0.055 17.236 1.00 91.31 77 ARG A C 1
ATOM 581 O O . ARG A 1 77 ? -17.326 0.489 17.735 1.00 91.31 77 ARG A O 1
ATOM 588 N N . LYS A 1 78 ? -15.113 0.652 17.370 1.00 92.12 78 LYS A N 1
ATOM 589 C CA . LYS A 1 78 ? -14.911 1.805 18.251 1.00 92.12 78 LYS A CA 1
ATOM 590 C C . LYS A 1 78 ? -15.112 3.158 17.569 1.00 92.12 78 LYS A C 1
ATOM 592 O O . LYS A 1 78 ? -15.675 4.060 18.173 1.00 92.12 78 LYS A O 1
ATOM 597 N N . PHE A 1 79 ? -14.674 3.289 16.320 1.00 91.75 79 PHE A N 1
ATOM 598 C CA . PHE A 1 79 ? -14.675 4.553 15.573 1.00 91.75 79 PHE A CA 1
ATOM 599 C C . PHE A 1 79 ? -15.636 4.547 14.375 1.00 91.75 79 PHE A C 1
ATOM 601 O O . PHE A 1 79 ? -15.658 5.500 13.604 1.00 91.75 79 PHE A O 1
ATOM 608 N N . ASN A 1 80 ? -16.420 3.476 14.192 1.00 89.50 80 ASN A N 1
ATOM 609 C CA . ASN A 1 80 ? -17.408 3.326 13.115 1.00 89.50 80 ASN A CA 1
ATOM 610 C C . ASN A 1 80 ? -16.832 3.520 11.695 1.00 89.50 80 ASN A C 1
ATOM 612 O O . ASN A 1 80 ? -17.487 4.042 10.791 1.00 89.50 80 ASN A O 1
ATOM 616 N N . ILE A 1 81 ? -15.582 3.093 11.498 1.00 85.75 81 ILE A N 1
ATOM 617 C CA . ILE A 1 81 ? -14.873 3.205 10.218 1.00 85.75 81 ILE A CA 1
ATOM 618 C C . ILE A 1 81 ? -15.524 2.283 9.190 1.00 85.75 81 ILE A C 1
ATOM 620 O O . ILE A 1 81 ? -15.793 1.108 9.456 1.00 85.75 81 ILE A O 1
ATOM 624 N N . LYS A 1 82 ? -15.726 2.805 7.981 1.00 85.56 82 LYS A N 1
ATOM 625 C CA . LYS A 1 82 ? -16.247 2.056 6.838 1.00 85.56 82 LYS A CA 1
ATOM 626 C C . LYS A 1 82 ? -15.183 1.990 5.750 1.00 85.56 82 LYS A C 1
ATOM 628 O O . LYS A 1 82 ? -14.532 2.988 5.466 1.00 85.56 82 LYS A O 1
ATOM 633 N N . ILE A 1 83 ? -15.032 0.818 5.139 1.00 82.56 83 ILE A N 1
ATOM 634 C CA . ILE A 1 83 ? -14.239 0.658 3.918 1.00 82.56 83 ILE A CA 1
ATOM 635 C C . ILE A 1 83 ? -15.196 0.711 2.735 1.00 82.56 83 ILE A C 1
ATOM 637 O O . ILE A 1 83 ? -16.169 -0.045 2.685 1.00 82.56 83 ILE A O 1
ATOM 641 N N . ASN A 1 84 ? -14.889 1.565 1.764 1.00 86.50 84 ASN A N 1
ATOM 642 C CA . ASN A 1 84 ? -15.554 1.548 0.473 1.00 86.50 84 ASN A CA 1
ATOM 643 C C . ASN A 1 84 ? -14.857 0.541 -0.451 1.00 86.50 84 ASN A C 1
ATOM 645 O O . ASN A 1 84 ? -13.936 0.882 -1.189 1.00 86.50 84 ASN A O 1
ATOM 649 N N . LEU A 1 85 ? -15.298 -0.720 -0.411 1.00 86.56 85 LEU A N 1
ATOM 650 C CA . LEU A 1 85 ? -14.686 -1.801 -1.196 1.00 86.56 85 LEU A CA 1
ATOM 651 C C . LEU A 1 85 ? -14.677 -1.511 -2.705 1.00 86.56 85 LEU A C 1
ATOM 653 O O . LEU A 1 85 ? -13.776 -1.962 -3.407 1.00 86.56 85 LEU A O 1
ATOM 657 N N . LYS A 1 86 ? -15.646 -0.733 -3.201 1.00 90.12 86 LYS A N 1
ATOM 658 C CA . LYS A 1 86 ? -15.737 -0.353 -4.614 1.00 90.12 86 LYS A CA 1
ATOM 659 C C . LYS A 1 86 ? -14.605 0.586 -5.025 1.00 90.12 86 LYS A C 1
ATOM 661 O O . LYS A 1 86 ? -14.023 0.397 -6.089 1.00 90.12 86 LYS A O 1
ATOM 666 N N . GLU A 1 87 ? -14.294 1.582 -4.202 1.00 87.88 87 GLU A N 1
ATOM 667 C CA . GLU A 1 87 ? -13.169 2.494 -4.448 1.00 87.88 87 GLU A CA 1
ATOM 668 C C . GLU A 1 87 ? -11.835 1.761 -4.314 1.00 87.88 87 GLU A C 1
ATOM 670 O O . GLU A 1 87 ? -11.009 1.855 -5.217 1.00 87.88 87 GLU A O 1
ATOM 675 N N . GLN A 1 88 ? -11.675 0.915 -3.290 1.00 90.69 88 GLN A N 1
ATOM 676 C CA . GLN A 1 88 ? -10.455 0.115 -3.137 1.00 90.69 88 GLN A CA 1
ATOM 677 C C . GLN A 1 88 ? -10.220 -0.819 -4.328 1.00 90.69 88 GLN A C 1
ATOM 679 O O . GLN A 1 88 ? -9.109 -0.890 -4.848 1.00 90.69 88 GLN A O 1
ATOM 684 N N . ALA A 1 89 ? -11.264 -1.497 -4.817 1.00 92.81 89 ALA A N 1
ATOM 685 C CA . ALA A 1 89 ? -11.162 -2.332 -6.011 1.00 92.81 89 ALA A CA 1
ATOM 686 C C . ALA A 1 89 ? -10.714 -1.519 -7.235 1.00 92.81 89 ALA A C 1
ATOM 688 O O . ALA A 1 89 ? -9.873 -1.977 -8.002 1.00 92.81 89 ALA A O 1
ATOM 689 N N . ARG A 1 90 ? -11.221 -0.292 -7.401 1.00 94.12 90 ARG A N 1
ATOM 690 C CA . ARG A 1 90 ? -10.806 0.606 -8.489 1.00 94.12 90 ARG A CA 1
ATOM 691 C C . ARG A 1 90 ? -9.358 1.061 -8.357 1.00 94.12 90 ARG A C 1
ATOM 693 O O . ARG A 1 90 ? -8.692 1.151 -9.380 1.00 94.12 90 ARG A O 1
ATOM 700 N N . ILE A 1 91 ? -8.867 1.300 -7.139 1.00 92.81 91 ILE A N 1
ATOM 701 C CA . ILE A 1 91 ? -7.449 1.604 -6.892 1.00 92.81 91 ILE A CA 1
ATOM 702 C C . ILE A 1 91 ? -6.579 0.425 -7.342 1.00 92.81 91 ILE A C 1
ATOM 704 O O . ILE A 1 91 ? -5.661 0.617 -8.135 1.00 92.81 91 ILE A O 1
ATOM 708 N N . TYR A 1 92 ? -6.908 -0.803 -6.925 1.00 93.75 92 TYR A N 1
ATOM 709 C CA . TYR A 1 92 ? -6.159 -1.990 -7.352 1.00 93.75 92 TYR A CA 1
ATOM 710 C C . TYR A 1 92 ? -6.220 -2.214 -8.864 1.00 93.75 92 TYR A C 1
ATOM 712 O O . TYR A 1 92 ? -5.208 -2.558 -9.472 1.00 93.75 92 TYR A O 1
ATOM 720 N N . LEU A 1 93 ? -7.380 -1.982 -9.486 1.00 95.06 93 LEU A N 1
ATOM 721 C CA . LEU A 1 93 ? -7.520 -2.043 -10.940 1.00 95.06 93 LEU A CA 1
ATOM 722 C C . LEU A 1 93 ? -6.666 -0.977 -11.636 1.00 95.06 93 LEU A C 1
ATOM 724 O O . LEU A 1 93 ? -5.994 -1.299 -12.611 1.00 95.06 93 LEU A O 1
ATOM 728 N N . ALA A 1 94 ? -6.635 0.258 -11.127 1.00 94.88 94 ALA A N 1
ATOM 729 C CA . ALA A 1 94 ? -5.782 1.319 -11.659 1.00 94.88 94 ALA A CA 1
ATOM 730 C C . ALA A 1 94 ? -4.297 0.931 -11.588 1.00 94.88 94 ALA A C 1
ATOM 732 O O . ALA A 1 94 ? -3.587 1.076 -12.580 1.00 94.88 94 ALA A O 1
ATOM 733 N N . SER A 1 95 ? -3.843 0.382 -10.454 1.00 93.00 95 SER A N 1
ATOM 734 C CA . SER A 1 95 ? -2.462 -0.093 -10.277 1.00 93.00 95 SER A CA 1
ATOM 735 C C . SER A 1 95 ? -2.113 -1.279 -11.184 1.00 93.00 95 SER A C 1
ATOM 737 O O . SER A 1 95 ? -1.006 -1.362 -11.715 1.00 93.00 95 SER A O 1
ATOM 739 N N . ALA A 1 96 ? -3.044 -2.214 -11.381 1.00 94.12 96 ALA A N 1
ATOM 740 C CA . ALA A 1 96 ? -2.823 -3.351 -12.271 1.00 94.12 96 ALA A CA 1
ATOM 741 C C . ALA A 1 96 ? -2.720 -2.892 -13.733 1.00 94.12 96 ALA A C 1
ATOM 743 O O . ALA A 1 96 ? -1.779 -3.250 -14.440 1.00 94.12 96 ALA A O 1
ATOM 744 N N . LEU A 1 97 ? -3.653 -2.043 -14.172 1.00 95.69 97 LEU A N 1
ATOM 745 C CA . LEU A 1 97 ? -3.685 -1.522 -15.537 1.00 95.69 97 LEU A CA 1
ATOM 746 C C . LEU A 1 97 ? -2.507 -0.588 -15.836 1.00 95.69 97 LEU A C 1
ATOM 748 O O . LEU A 1 97 ? -1.995 -0.613 -16.953 1.00 95.69 97 LEU A O 1
ATOM 752 N N . SER A 1 98 ? -2.017 0.175 -14.852 1.00 94.56 98 SER A N 1
ATOM 753 C CA . SER A 1 98 ? -0.850 1.048 -15.039 1.00 94.56 98 SER A CA 1
ATOM 754 C C . SER A 1 98 ? 0.440 0.289 -15.332 1.00 94.56 98 SER A C 1
ATOM 756 O O . SER A 1 98 ? 1.380 0.857 -15.881 1.00 94.56 98 SER A O 1
ATOM 758 N N . THR A 1 99 ? 0.482 -1.001 -15.000 1.00 93.94 99 THR A N 1
ATOM 759 C CA . THR A 1 99 ? 1.637 -1.862 -15.256 1.00 93.94 99 THR A CA 1
ATOM 760 C C . THR A 1 99 ? 1.708 -2.302 -16.725 1.00 93.94 99 THR A C 1
ATOM 762 O O . THR A 1 99 ? 2.797 -2.602 -17.213 1.00 93.94 99 THR A O 1
ATOM 765 N N . LEU A 1 100 ? 0.591 -2.299 -17.468 1.00 94.88 100 LEU A N 1
ATOM 766 C CA . LEU A 1 100 ? 0.555 -2.784 -18.855 1.00 94.88 100 LEU A CA 1
ATOM 767 C C . LEU A 1 100 ? 1.451 -1.965 -19.802 1.00 94.88 100 LEU A C 1
ATOM 769 O O . LEU A 1 100 ? 2.274 -2.579 -20.487 1.00 94.88 100 LEU A O 1
ATOM 773 N N . PRO A 1 101 ? 1.384 -0.615 -19.834 1.00 93.19 101 PRO A N 1
ATOM 774 C CA . PRO A 1 101 ? 2.266 0.168 -20.699 1.00 93.19 101 PRO A CA 1
ATOM 775 C C . PRO A 1 101 ? 3.735 0.034 -20.298 1.00 93.19 101 PRO A C 1
ATOM 777 O O . PRO A 1 101 ? 4.604 -0.021 -21.163 1.00 93.19 101 PRO A O 1
ATOM 780 N N . THR A 1 102 ? 4.017 -0.074 -18.996 1.00 94.31 102 THR A N 1
ATOM 781 C CA . THR A 1 102 ? 5.374 -0.296 -18.485 1.00 94.31 102 THR A CA 1
ATOM 782 C C . THR A 1 102 ? 5.942 -1.631 -18.939 1.00 94.31 102 THR A C 1
ATOM 784 O O . THR A 1 102 ? 7.076 -1.667 -19.406 1.00 94.31 102 THR A O 1
ATOM 787 N N . LEU A 1 103 ? 5.173 -2.719 -18.862 1.00 94.00 103 LEU A N 1
ATOM 788 C CA . LEU A 1 103 ? 5.621 -4.025 -19.348 1.00 94.00 103 LEU A CA 1
ATOM 789 C C . LEU A 1 103 ? 5.824 -4.026 -20.862 1.00 94.00 103 LEU A C 1
ATOM 791 O O . LEU A 1 103 ? 6.824 -4.559 -21.335 1.00 94.00 103 LEU A O 1
ATOM 795 N N . ALA A 1 104 ? 4.917 -3.404 -21.618 1.00 94.44 104 ALA A N 1
ATOM 796 C CA . ALA A 1 104 ? 5.093 -3.242 -23.057 1.00 94.44 104 ALA A CA 1
ATOM 797 C C . ALA A 1 104 ? 6.400 -2.492 -23.360 1.00 94.44 104 ALA A C 1
ATOM 799 O O . ALA A 1 104 ? 7.239 -2.997 -24.097 1.00 94.44 104 ALA A O 1
ATOM 800 N N . PHE A 1 105 ? 6.632 -1.344 -22.721 1.00 94.62 105 PHE A N 1
ATOM 801 C CA . PHE A 1 105 ? 7.863 -0.576 -22.898 1.00 94.62 105 PHE A CA 1
ATOM 802 C C . PHE A 1 105 ? 9.122 -1.386 -22.553 1.00 94.62 105 PHE A C 1
ATOM 804 O O . PHE A 1 105 ? 10.047 -1.445 -23.358 1.00 94.62 105 PHE A O 1
ATOM 811 N N . LEU A 1 106 ? 9.154 -2.045 -21.390 1.00 93.31 106 LEU A N 1
ATOM 812 C CA . LEU A 1 106 ? 10.327 -2.795 -20.933 1.00 93.31 106 LEU A CA 1
ATOM 813 C C . LEU A 1 106 ? 10.672 -3.978 -21.848 1.00 93.31 106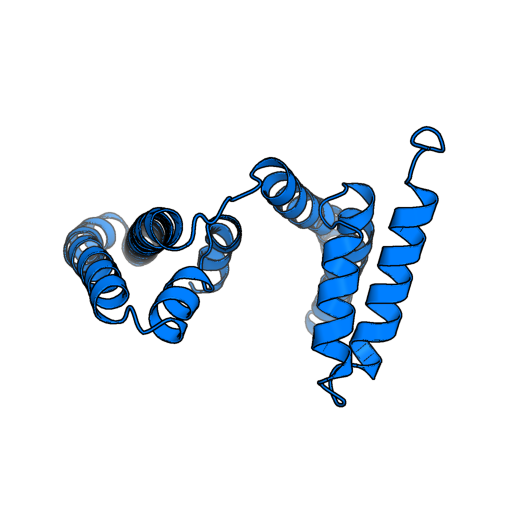 LEU A C 1
ATOM 815 O O . LEU A 1 106 ? 11.851 -4.261 -22.026 1.00 93.31 106 LEU A O 1
ATOM 819 N N . ASN A 1 107 ? 9.671 -4.634 -22.446 1.00 92.62 107 ASN A N 1
ATOM 820 C CA . ASN A 1 107 ? 9.891 -5.742 -23.381 1.00 92.62 107 ASN A CA 1
ATOM 821 C C . ASN A 1 107 ? 10.438 -5.288 -24.744 1.00 92.62 107 ASN A C 1
ATOM 823 O O . ASN A 1 107 ? 11.101 -6.069 -25.419 1.00 92.62 107 ASN A O 1
ATOM 827 N N . LEU A 1 108 ? 10.150 -4.051 -25.164 1.00 93.06 108 LEU A N 1
ATOM 828 C CA . LEU A 1 108 ? 10.610 -3.499 -26.445 1.00 93.06 108 LEU A CA 1
ATOM 829 C C . LEU A 1 108 ? 11.896 -2.665 -26.312 1.00 93.06 108 LEU A C 1
ATOM 831 O O . LEU A 1 108 ? 12.555 -2.373 -27.308 1.00 93.06 108 LEU A O 1
ATOM 835 N N . SER A 1 109 ? 12.238 -2.245 -25.097 1.00 91.19 109 SER A N 1
ATOM 836 C CA . SER A 1 109 ? 13.344 -1.330 -24.835 1.00 91.19 109 SER A CA 1
ATOM 837 C C . SER A 1 109 ? 14.698 -2.034 -24.892 1.00 91.19 109 SER A C 1
ATOM 839 O O . SER A 1 109 ? 14.945 -3.012 -24.190 1.00 91.19 109 SER A O 1
ATOM 841 N N . THR A 1 110 ? 15.618 -1.474 -25.675 1.00 92.50 110 THR A N 1
ATOM 842 C CA . THR A 1 110 ? 17.025 -1.903 -25.758 1.00 92.50 110 THR A CA 1
ATOM 843 C C . THR A 1 110 ? 17.950 -1.053 -24.879 1.00 92.50 110 THR A C 1
ATOM 845 O O . THR A 1 110 ? 19.171 -1.091 -25.032 1.00 92.50 110 THR A O 1
ATOM 848 N N . LEU A 1 111 ? 17.384 -0.226 -23.994 1.00 92.38 111 LEU A N 1
ATOM 849 C CA . LEU A 1 111 ? 18.144 0.663 -23.119 1.00 92.38 111 LEU A CA 1
ATOM 850 C C . LEU A 1 111 ? 18.889 -0.117 -22.022 1.00 92.38 111 LEU A C 1
ATOM 852 O O . LEU A 1 111 ? 18.425 -1.171 -21.583 1.00 92.38 111 LEU A O 1
ATOM 856 N N . PRO A 1 112 ? 20.005 0.426 -21.499 1.00 92.12 112 PRO A N 1
ATOM 857 C CA . PRO A 1 112 ? 20.684 -0.157 -20.348 1.00 92.12 112 PRO A CA 1
ATOM 858 C C . PRO A 1 112 ? 19.802 -0.112 -19.088 1.00 92.12 112 PRO A C 1
ATOM 860 O O . PRO A 1 112 ? 18.901 0.720 -18.961 1.00 92.12 112 PRO A O 1
ATOM 863 N N . ASN A 1 113 ? 20.102 -0.988 -18.125 1.00 91.69 113 ASN A N 1
ATOM 864 C CA . ASN A 1 113 ? 19.241 -1.284 -16.971 1.00 91.69 113 ASN A CA 1
ATOM 865 C C . ASN A 1 113 ? 18.742 -0.050 -16.200 1.00 91.69 113 ASN A C 1
ATOM 867 O O . ASN A 1 113 ? 17.564 0.021 -15.855 1.00 91.69 113 ASN A O 1
ATOM 871 N N . LEU A 1 114 ? 19.615 0.925 -15.920 1.00 94.25 114 LEU A N 1
ATOM 872 C CA . LEU A 1 114 ? 19.271 2.063 -15.061 1.00 94.25 114 LEU A CA 1
ATOM 873 C C . LEU A 1 114 ? 18.317 3.062 -15.752 1.00 94.25 114 LEU A C 1
ATOM 875 O O . LEU A 1 114 ? 17.252 3.325 -15.193 1.00 94.25 114 LEU A O 1
ATOM 879 N N . PRO A 1 115 ? 18.591 3.555 -16.976 1.00 93.50 115 PRO A N 1
ATOM 880 C CA . PRO A 1 115 ? 17.611 4.326 -17.745 1.00 93.50 115 PRO A CA 1
ATOM 881 C C . PRO A 1 115 ? 16.303 3.575 -18.005 1.00 93.50 115 PRO A C 1
ATOM 883 O O . PRO A 1 115 ? 15.231 4.168 -17.888 1.00 93.50 115 PRO A O 1
ATOM 886 N N . ASN A 1 116 ? 16.375 2.272 -18.301 1.00 94.50 116 ASN A N 1
ATOM 887 C CA . ASN A 1 116 ? 15.186 1.463 -18.562 1.00 94.50 116 ASN A CA 1
ATOM 888 C C . ASN A 1 116 ? 14.262 1.408 -17.329 1.00 94.50 116 ASN A C 1
ATOM 890 O O . ASN A 1 116 ? 13.049 1.588 -17.439 1.00 94.50 116 ASN A O 1
ATOM 894 N N . LEU A 1 117 ? 14.849 1.266 -16.134 1.00 93.81 117 LEU A N 1
ATOM 895 C CA . LEU A 1 117 ? 14.124 1.293 -14.865 1.00 93.81 117 LEU A CA 1
ATOM 896 C C . LEU A 1 117 ? 13.489 2.662 -14.581 1.00 93.81 117 LEU A C 1
ATOM 898 O O . LEU A 1 117 ? 12.323 2.720 -14.192 1.00 93.81 117 LEU A O 1
ATOM 902 N N . ILE A 1 118 ? 14.228 3.758 -14.788 1.00 95.88 118 ILE A N 1
ATOM 903 C CA . ILE A 1 118 ? 13.727 5.122 -14.542 1.00 95.88 118 ILE A CA 1
ATOM 904 C C . ILE A 1 118 ? 12.529 5.426 -15.446 1.00 95.88 118 ILE A C 1
ATOM 906 O O . ILE A 1 118 ? 11.501 5.916 -14.971 1.00 95.88 118 ILE A O 1
ATOM 910 N N . ILE A 1 119 ? 12.634 5.108 -16.739 1.00 95.38 119 ILE A N 1
ATOM 911 C CA . ILE A 1 119 ? 11.558 5.360 -17.702 1.00 95.38 119 ILE A CA 1
ATOM 912 C C . ILE A 1 119 ? 10.361 4.455 -17.405 1.00 95.38 119 ILE A C 1
ATOM 914 O O . ILE A 1 119 ? 9.234 4.943 -17.352 1.00 95.38 119 ILE A O 1
ATOM 918 N N . GLY A 1 120 ? 10.589 3.167 -17.127 1.00 95.50 120 GLY A N 1
ATOM 919 C CA . GLY A 1 120 ? 9.522 2.232 -16.771 1.00 95.50 120 GLY A CA 1
ATOM 920 C C . GLY A 1 120 ? 8.750 2.655 -15.516 1.00 95.50 120 GLY A C 1
ATOM 921 O O . GLY A 1 120 ? 7.516 2.634 -15.514 1.00 95.50 120 GLY A O 1
ATOM 922 N N . ALA A 1 121 ? 9.459 3.099 -14.472 1.00 94.38 121 ALA A N 1
ATOM 923 C CA . ALA A 1 121 ? 8.855 3.615 -13.245 1.00 94.38 121 ALA A CA 1
ATOM 924 C C . ALA A 1 121 ? 8.064 4.908 -13.494 1.00 94.38 121 ALA A C 1
ATOM 926 O O . ALA A 1 121 ? 6.936 5.042 -13.019 1.00 94.38 121 ALA A O 1
ATOM 927 N N . THR A 1 122 ? 8.621 5.830 -14.285 1.00 95.06 122 THR A N 1
ATOM 928 C CA . THR A 1 122 ? 7.950 7.084 -14.666 1.00 95.06 122 THR A CA 1
ATOM 929 C C . THR A 1 122 ? 6.673 6.808 -15.458 1.00 95.06 122 THR A C 1
ATOM 931 O O . THR A 1 122 ? 5.632 7.395 -15.171 1.00 95.06 122 THR A O 1
ATOM 934 N N . LEU A 1 123 ? 6.722 5.869 -16.406 1.00 95.81 123 LEU A N 1
ATOM 935 C CA . LEU A 1 123 ? 5.571 5.472 -17.211 1.00 95.81 123 LEU A CA 1
ATOM 936 C C . LEU A 1 123 ? 4.474 4.828 -16.354 1.00 95.81 123 LEU A C 1
ATOM 938 O O . LEU A 1 123 ? 3.297 5.147 -16.528 1.00 95.81 123 LEU A O 1
ATOM 942 N N . CYS A 1 124 ? 4.857 3.979 -15.396 1.00 95.69 124 CYS A N 1
ATOM 943 C CA . CYS A 1 124 ? 3.918 3.358 -14.462 1.00 95.69 124 CYS A CA 1
ATOM 944 C C . CYS A 1 124 ? 3.227 4.425 -13.609 1.00 95.69 124 CYS A C 1
ATOM 946 O O . CYS A 1 124 ? 2.001 4.446 -13.516 1.00 95.69 124 CYS A O 1
ATOM 948 N N . LEU A 1 125 ? 4.007 5.352 -13.040 1.00 95.12 125 LEU A N 1
ATOM 949 C CA . LEU A 1 125 ? 3.489 6.436 -12.210 1.00 95.12 125 LEU A CA 1
ATOM 950 C C . LEU A 1 125 ? 2.543 7.346 -12.997 1.00 95.12 125 LEU A C 1
ATOM 952 O O . LEU A 1 125 ? 1.452 7.645 -12.520 1.00 95.12 125 LEU A O 1
ATOM 956 N N . PHE A 1 126 ? 2.937 7.758 -14.202 1.00 95.25 126 PHE A N 1
ATOM 957 C CA . PHE A 1 126 ? 2.111 8.616 -15.046 1.00 95.25 126 PHE A CA 1
ATOM 958 C C . PHE A 1 126 ? 0.797 7.925 -15.414 1.00 95.25 126 PHE A C 1
ATOM 960 O O . PHE A 1 126 ? -0.275 8.484 -15.206 1.00 95.25 126 PHE A O 1
ATOM 967 N N . THR A 1 127 ? 0.868 6.670 -15.867 1.00 96.19 127 THR A N 1
ATOM 968 C CA . THR A 1 127 ? -0.326 5.890 -16.213 1.00 96.19 127 THR A CA 1
ATOM 969 C C . THR A 1 127 ? -1.233 5.700 -15.000 1.00 96.19 127 THR A C 1
ATOM 971 O O . THR A 1 127 ? -2.449 5.838 -15.116 1.00 96.19 127 THR A O 1
ATOM 974 N N . TYR A 1 128 ? -0.661 5.424 -13.826 1.00 95.75 128 TYR A N 1
ATOM 975 C CA . TYR A 1 128 ? -1.417 5.290 -12.586 1.00 95.75 128 TYR A CA 1
ATOM 976 C C . TYR A 1 128 ? -2.159 6.586 -12.239 1.00 95.75 128 TYR A C 1
ATOM 978 O O . TYR A 1 128 ? -3.373 6.535 -12.072 1.00 95.75 128 TYR A O 1
ATOM 986 N N . LEU A 1 129 ? -1.468 7.734 -12.236 1.00 94.38 129 LEU A N 1
ATOM 987 C CA . LEU A 1 129 ? -2.052 9.059 -11.964 1.00 94.38 129 LEU A CA 1
ATOM 988 C C . LEU A 1 129 ? -3.136 9.470 -12.970 1.00 94.38 129 LEU A C 1
ATOM 990 O O . LEU A 1 129 ? -4.009 10.275 -12.659 1.00 94.38 129 LEU A O 1
ATOM 994 N N . THR A 1 130 ? -3.084 8.953 -14.196 1.00 94.00 130 THR A N 1
ATOM 995 C CA . THR A 1 130 ? -4.141 9.172 -15.188 1.00 94.00 130 THR A CA 1
ATOM 996 C C . THR A 1 130 ? -5.324 8.227 -14.961 1.00 94.00 130 THR A C 1
ATOM 998 O O . THR A 1 130 ? -6.478 8.650 -15.033 1.00 94.00 130 THR A O 1
ATOM 1001 N N . LEU A 1 131 ? -5.075 6.947 -14.670 1.00 94.69 131 LEU A N 1
ATOM 1002 C CA . LEU A 1 131 ? -6.129 5.944 -14.496 1.00 94.69 131 LEU A CA 1
ATOM 1003 C C . LEU A 1 131 ? -6.898 6.097 -13.180 1.00 94.69 131 LEU A C 1
ATOM 1005 O O . LEU A 1 131 ? -8.094 5.804 -13.156 1.00 94.69 131 LEU A O 1
ATOM 1009 N N . THR A 1 132 ? -6.261 6.568 -12.105 1.00 93.38 132 THR A N 1
ATOM 1010 C CA . THR A 1 132 ? -6.904 6.786 -10.799 1.00 93.38 132 THR A CA 1
ATOM 1011 C C . THR A 1 132 ? -8.145 7.690 -10.883 1.00 93.38 132 THR A C 1
ATOM 1013 O O . THR A 1 132 ? -9.222 7.247 -10.457 1.00 93.38 132 THR A O 1
ATOM 1016 N N . PRO A 1 133 ? -8.092 8.904 -11.467 1.00 92.50 133 PRO A N 1
ATOM 1017 C CA . PRO A 1 133 ? -9.276 9.738 -11.645 1.00 92.50 133 PRO A CA 1
ATOM 1018 C C . PRO A 1 133 ? -10.243 9.183 -12.702 1.00 92.50 133 PRO A C 1
ATOM 1020 O O . PRO A 1 133 ? -11.455 9.229 -12.488 1.00 92.50 133 PRO A O 1
ATOM 1023 N N . ILE A 1 134 ? -9.754 8.598 -13.805 1.00 93.00 134 ILE A N 1
ATOM 1024 C CA . ILE A 1 134 ? -10.614 8.045 -14.874 1.00 93.00 134 ILE A CA 1
ATOM 1025 C C . ILE A 1 134 ? -11.507 6.918 -14.344 1.00 93.00 134 ILE A C 1
ATOM 1027 O O . ILE A 1 134 ? -12.716 6.903 -14.581 1.00 93.00 134 ILE A O 1
ATOM 1031 N N . LEU A 1 135 ? -10.933 5.994 -13.570 1.00 93.00 135 LEU A N 1
ATOM 1032 C CA . LEU A 1 135 ? -11.664 4.886 -12.953 1.00 93.00 135 LEU A CA 1
ATOM 1033 C C . LEU A 1 135 ? -12.500 5.326 -11.745 1.00 93.00 135 LEU A C 1
ATOM 1035 O O . LEU A 1 135 ? -13.210 4.501 -11.162 1.00 93.00 135 LEU A O 1
ATOM 1039 N N . LYS A 1 136 ? -12.453 6.615 -11.374 1.00 90.94 136 LYS A N 1
ATOM 1040 C CA . LYS A 1 136 ? -13.087 7.171 -10.170 1.00 90.94 136 LYS A CA 1
ATOM 1041 C C . LYS A 1 136 ? -12.661 6.391 -8.924 1.00 90.94 136 LYS A C 1
ATOM 1043 O O . LYS A 1 136 ? -13.506 5.986 -8.119 1.00 90.94 136 LYS A O 1
ATOM 1048 N N . ALA A 1 137 ? -11.363 6.101 -8.846 1.00 90.44 137 ALA A N 1
ATOM 1049 C CA . ALA A 1 137 ? -10.708 5.507 -7.686 1.00 90.44 137 ALA A CA 1
ATOM 1050 C C . ALA A 1 137 ? -10.446 6.559 -6.593 1.00 90.44 137 ALA A C 1
ATOM 1052 O O . ALA A 1 137 ? -10.339 6.209 -5.425 1.00 90.44 137 ALA A O 1
ATOM 1053 N N . ILE A 1 138 ? -10.382 7.836 -6.986 1.00 91.75 138 ILE A N 1
ATOM 1054 C CA . ILE A 1 138 ? -10.217 9.003 -6.116 1.00 91.75 138 ILE A CA 1
ATOM 1055 C C . ILE A 1 138 ? -11.421 9.930 -6.313 1.00 91.75 138 ILE A C 1
ATOM 1057 O O . ILE A 1 138 ? -11.862 10.157 -7.446 1.00 91.75 138 ILE A O 1
ATOM 1061 N N . SER A 1 139 ? -11.965 10.462 -5.220 1.00 91.25 139 SER A N 1
ATOM 1062 C CA . SER A 1 139 ? -13.076 11.414 -5.231 1.00 91.25 139 SER A CA 1
ATOM 1063 C C . SER A 1 139 ? -12.595 12.875 -5.152 1.00 91.25 139 SER A C 1
ATOM 1065 O O . SER A 1 139 ? -11.471 13.152 -4.725 1.00 91.25 139 SER A O 1
ATOM 1067 N N . PRO A 1 140 ? -13.445 13.860 -5.504 1.00 90.81 140 PRO A N 1
ATOM 1068 C CA . PRO A 1 140 ? -13.119 15.274 -5.303 1.00 90.81 140 PRO A CA 1
ATOM 1069 C C . PRO A 1 140 ? -12.822 15.624 -3.837 1.00 90.81 140 PRO A C 1
ATOM 1071 O O . PRO A 1 140 ? -11.968 16.469 -3.572 1.00 90.81 140 PRO A O 1
ATOM 1074 N N . GLN A 1 141 ? -13.498 14.955 -2.895 1.00 91.44 141 GLN A N 1
ATOM 1075 C CA . GLN A 1 141 ? -13.261 15.134 -1.464 1.00 91.44 141 GLN A CA 1
ATOM 1076 C C . GLN A 1 141 ? -11.858 14.653 -1.077 1.00 91.44 141 GLN A C 1
ATOM 1078 O O . GLN A 1 141 ? -11.176 15.326 -0.307 1.00 91.44 141 GLN A O 1
ATOM 1083 N N . ASP A 1 142 ? -11.399 13.534 -1.643 1.00 91.56 142 ASP A N 1
ATOM 1084 C CA . ASP A 1 142 ? -10.052 13.012 -1.391 1.00 91.56 142 ASP A CA 1
ATOM 1085 C C . ASP A 1 142 ? -8.982 13.991 -1.876 1.00 91.56 142 ASP A C 1
ATOM 1087 O O . ASP A 1 142 ? -8.055 14.302 -1.130 1.00 91.56 142 ASP A O 1
ATOM 1091 N N . LEU A 1 143 ? -9.142 14.557 -3.080 1.00 94.31 143 LEU A N 1
ATOM 1092 C CA . LEU A 1 143 ? -8.222 15.577 -3.596 1.00 94.31 143 LEU A CA 1
ATOM 1093 C C . LEU A 1 143 ? -8.204 16.834 -2.723 1.00 94.31 143 LEU A C 1
ATOM 1095 O O . LEU A 1 143 ? -7.138 17.400 -2.479 1.00 94.31 143 LEU A O 1
ATOM 1099 N N . GLN A 1 144 ? -9.364 17.268 -2.224 1.00 95.00 144 GLN A N 1
ATOM 1100 C CA . GLN A 1 144 ? -9.447 18.408 -1.314 1.00 95.00 144 GLN A CA 1
ATOM 1101 C C . GLN A 1 144 ? -8.749 18.117 0.021 1.00 95.00 144 GLN A C 1
ATOM 1103 O O . GLN A 1 144 ? -7.992 18.958 0.508 1.00 95.00 144 GLN A O 1
ATOM 1108 N N . ASN A 1 145 ? -8.949 16.924 0.583 1.00 94.44 145 ASN A N 1
ATOM 1109 C CA . ASN A 1 145 ? -8.282 16.491 1.809 1.00 94.44 145 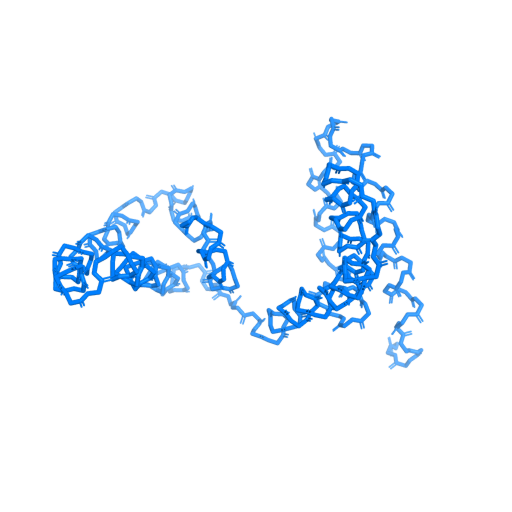ASN A CA 1
ATOM 1110 C C . ASN A 1 145 ? -6.756 16.434 1.614 1.00 94.44 145 ASN A C 1
ATOM 1112 O O . ASN A 1 145 ? -6.008 16.984 2.422 1.00 94.44 145 ASN A O 1
ATOM 1116 N N . LEU A 1 146 ? -6.280 15.836 0.515 1.00 94.69 146 LEU A N 1
ATOM 1117 C CA . LEU A 1 146 ? -4.854 15.775 0.174 1.00 94.69 146 LEU A CA 1
ATOM 1118 C C . LEU A 1 146 ? -4.253 17.169 -0.016 1.00 94.69 146 LEU A C 1
ATOM 1120 O O . LEU A 1 146 ? -3.165 17.440 0.489 1.00 94.69 146 LEU A O 1
ATOM 1124 N N . LYS A 1 147 ? -4.976 18.074 -0.685 1.00 95.31 147 LYS A N 1
ATOM 1125 C CA . LYS A 1 147 ? -4.573 19.475 -0.834 1.00 95.31 147 LYS A CA 1
ATOM 1126 C C . LYS A 1 147 ? -4.380 20.140 0.529 1.00 95.31 147 LYS A C 1
ATOM 1128 O O . LYS A 1 147 ? -3.314 20.689 0.782 1.00 95.31 147 LYS A O 1
ATOM 1133 N N . GLN A 1 148 ? -5.355 20.022 1.431 1.00 95.31 148 GLN A N 1
ATOM 1134 C CA . GLN A 1 148 ? -5.265 20.596 2.779 1.00 95.31 148 GLN A CA 1
ATOM 1135 C C . GLN A 1 148 ? -4.101 20.028 3.602 1.00 95.31 148 GLN A C 1
ATOM 1137 O O . GLN A 1 148 ? -3.496 20.756 4.392 1.00 95.31 148 GLN A O 1
ATOM 1142 N N . ILE A 1 149 ? -3.787 18.739 3.437 1.00 94.12 149 ILE A N 1
ATOM 1143 C CA . ILE A 1 149 ? -2.657 18.090 4.112 1.00 94.12 149 ILE A CA 1
ATOM 1144 C C . ILE A 1 149 ? -1.332 18.602 3.537 1.00 94.12 149 ILE A C 1
ATOM 1146 O O . ILE A 1 149 ? -0.469 19.056 4.289 1.00 94.12 149 ILE A O 1
ATOM 1150 N N . PHE A 1 150 ? -1.160 18.563 2.214 1.00 94.69 150 PHE A N 1
ATOM 1151 C CA . PHE A 1 150 ? 0.112 18.900 1.575 1.00 94.69 150 PHE A CA 1
ATOM 1152 C C . PHE A 1 150 ? 0.419 20.397 1.565 1.00 94.69 150 PHE A C 1
ATOM 1154 O O . PHE A 1 150 ? 1.593 20.754 1.631 1.00 94.69 150 PHE A O 1
ATOM 1161 N N . GLU A 1 151 ? -0.584 21.280 1.568 1.00 94.06 151 GLU A N 1
ATOM 1162 C CA . GLU A 1 151 ? -0.372 22.732 1.705 1.00 94.06 151 GLU A CA 1
ATOM 1163 C C . GLU A 1 151 ? 0.337 23.099 3.017 1.00 94.06 151 GLU A C 1
ATOM 1165 O O . GLU A 1 151 ? 1.086 24.075 3.072 1.00 94.06 151 GLU A O 1
ATOM 1170 N N . ARG A 1 152 ? 0.164 22.290 4.071 1.00 95.06 152 ARG A N 1
ATOM 1171 C CA . ARG A 1 152 ? 0.851 22.482 5.358 1.00 95.06 152 ARG A CA 1
ATOM 1172 C C . ARG A 1 152 ? 2.315 22.040 5.316 1.00 95.06 152 ARG A C 1
ATOM 1174 O O . ARG A 1 152 ? 3.103 22.465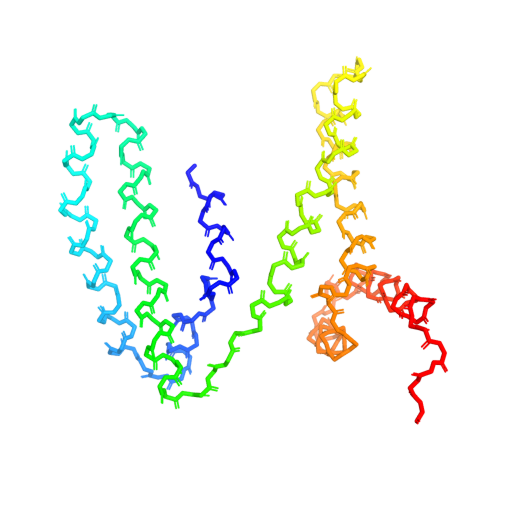 6.157 1.00 95.06 152 ARG A O 1
ATOM 1181 N N . ILE A 1 153 ? 2.699 21.218 4.338 1.00 95.00 153 ILE A N 1
ATOM 1182 C CA . ILE A 1 153 ? 4.045 20.656 4.204 1.00 95.00 153 ILE A CA 1
ATOM 1183 C C . ILE A 1 153 ? 4.764 21.359 3.049 1.00 95.00 153 ILE A C 1
ATOM 1185 O O . ILE A 1 153 ? 4.799 20.873 1.918 1.00 95.00 153 ILE A O 1
ATOM 1189 N N . LYS A 1 154 ? 5.382 22.510 3.352 1.00 91.12 154 LYS A N 1
ATOM 1190 C CA . LYS A 1 154 ? 6.021 23.402 2.361 1.00 91.12 154 LYS A CA 1
ATOM 1191 C C . LYS A 1 154 ? 6.999 22.696 1.409 1.00 91.12 154 LYS A C 1
ATOM 1193 O O . LYS A 1 154 ? 7.104 23.100 0.258 1.00 91.12 154 LYS A O 1
ATOM 1198 N N . ILE A 1 155 ? 7.683 21.647 1.873 1.00 94.94 155 ILE A N 1
ATOM 1199 C CA . ILE A 1 155 ? 8.658 20.878 1.080 1.00 94.94 155 ILE A CA 1
ATOM 1200 C C . ILE A 1 155 ? 7.970 20.007 0.014 1.00 94.94 155 ILE A C 1
ATOM 1202 O O . ILE A 1 155 ? 8.484 19.864 -1.090 1.00 94.94 155 ILE A O 1
ATOM 1206 N N . ILE A 1 156 ? 6.801 19.438 0.323 1.00 93.81 156 ILE A N 1
ATOM 1207 C CA . ILE A 1 156 ? 6.081 18.506 -0.564 1.00 93.81 156 ILE A CA 1
ATOM 1208 C C . ILE A 1 156 ? 5.163 19.263 -1.528 1.00 93.81 156 ILE A C 1
ATOM 1210 O O . ILE A 1 156 ? 4.971 18.847 -2.671 1.00 93.81 156 ILE A O 1
ATOM 1214 N N . TRP A 1 157 ? 4.621 20.399 -1.087 1.00 94.00 157 TRP A N 1
ATOM 1215 C CA . TRP A 1 157 ? 3.692 21.215 -1.860 1.00 94.00 157 TRP A CA 1
ATOM 1216 C C . TRP A 1 157 ? 4.092 21.508 -3.320 1.00 94.00 157 TRP A C 1
ATOM 1218 O O . TRP A 1 157 ? 3.233 21.326 -4.186 1.00 94.00 157 TRP A O 1
ATOM 1228 N N . PRO A 1 158 ? 5.339 21.912 -3.655 1.00 94.94 158 PRO A N 1
ATOM 1229 C CA . PRO A 1 158 ? 5.706 22.195 -5.045 1.00 94.94 158 PRO A CA 1
ATOM 1230 C C . PRO A 1 158 ? 5.556 20.983 -5.975 1.00 94.94 158 PRO A C 1
ATOM 1232 O O . PRO A 1 158 ? 5.265 21.163 -7.154 1.00 94.94 158 PRO A O 1
ATOM 1235 N N . ILE A 1 159 ? 5.699 19.764 -5.446 1.00 93.56 159 ILE A N 1
ATOM 1236 C CA . ILE A 1 159 ? 5.558 18.514 -6.203 1.00 93.56 159 ILE A CA 1
ATOM 1237 C C . ILE A 1 159 ? 4.096 18.051 -6.211 1.00 93.56 159 ILE A C 1
ATOM 1239 O O . ILE A 1 159 ? 3.578 17.639 -7.246 1.00 93.56 159 ILE A O 1
ATOM 1243 N N . ALA A 1 160 ? 3.398 18.153 -5.078 1.00 94.06 160 ALA A N 1
ATOM 1244 C CA . ALA A 1 160 ? 2.013 17.701 -4.959 1.00 94.06 160 ALA A CA 1
ATOM 1245 C C . ALA A 1 160 ? 1.023 18.586 -5.733 1.00 94.06 160 ALA A C 1
ATOM 1247 O O . ALA A 1 160 ? 0.102 18.075 -6.368 1.00 94.06 160 ALA A O 1
ATOM 1248 N N . LYS A 1 161 ? 1.209 19.913 -5.718 1.00 95.31 161 LYS A N 1
ATOM 1249 C CA . LYS A 1 161 ? 0.308 20.876 -6.370 1.00 95.31 161 LYS A CA 1
ATOM 1250 C C . LYS A 1 161 ? 0.033 20.567 -7.853 1.00 95.31 161 LYS A C 1
ATOM 1252 O O . LYS A 1 161 ? -1.144 20.537 -8.218 1.00 95.31 161 LYS A O 1
ATOM 1257 N N . PRO A 1 162 ? 1.040 20.363 -8.730 1.00 95.12 162 PRO A N 1
ATOM 1258 C CA . PRO A 1 162 ? 0.774 20.058 -10.135 1.00 95.12 162 PRO A CA 1
ATOM 1259 C C . PRO A 1 162 ? 0.020 18.735 -10.316 1.00 95.12 162 PRO A C 1
ATOM 1261 O O . PRO A 1 162 ? -0.887 18.684 -11.144 1.00 95.12 162 PRO A O 1
ATOM 1264 N N . ILE A 1 163 ? 0.329 17.712 -9.513 1.00 94.50 163 ILE A N 1
ATOM 1265 C CA . ILE A 1 163 ? -0.332 16.398 -9.565 1.00 94.50 163 ILE A CA 1
ATOM 1266 C C . ILE A 1 163 ? -1.813 16.527 -9.186 1.00 94.50 163 ILE A C 1
ATOM 1268 O O . ILE A 1 163 ? -2.681 16.112 -9.948 1.00 94.50 163 ILE A O 1
ATOM 1272 N N . LEU A 1 164 ? -2.114 17.186 -8.063 1.00 94.69 164 LEU A N 1
ATOM 1273 C CA . LEU A 1 164 ? -3.493 17.387 -7.603 1.00 94.69 164 LEU A CA 1
ATOM 1274 C C . LEU A 1 164 ? -4.321 18.203 -8.603 1.00 94.69 164 LEU A C 1
ATOM 1276 O O . LEU A 1 164 ? -5.471 17.870 -8.882 1.00 94.69 164 LEU A O 1
ATOM 1280 N N . ASN A 1 165 ? -3.734 19.256 -9.181 1.00 94.69 165 ASN A N 1
ATOM 1281 C CA . ASN A 1 165 ? -4.401 20.059 -10.207 1.00 94.69 165 ASN A CA 1
ATOM 1282 C C . ASN A 1 165 ? -4.674 19.247 -11.481 1.00 94.69 165 ASN A C 1
ATOM 1284 O O . ASN A 1 165 ? -5.705 19.442 -12.125 1.00 94.69 165 ASN A O 1
ATOM 1288 N N . TYR A 1 166 ? -3.750 18.363 -11.859 1.00 94.69 166 TYR A N 1
ATOM 1289 C CA . TYR A 1 166 ? -3.910 17.465 -12.997 1.00 94.69 166 TYR A CA 1
ATOM 1290 C C . TYR A 1 166 ? -5.046 16.459 -12.763 1.00 94.69 166 TYR A C 1
ATOM 1292 O O . TYR A 1 166 ? -5.973 16.400 -13.572 1.00 94.69 166 TYR A O 1
ATOM 1300 N N . GLU A 1 167 ? -5.046 15.748 -11.631 1.00 94.06 167 GLU A N 1
ATOM 1301 C CA . GLU A 1 167 ? -6.109 14.792 -11.292 1.00 94.06 167 GLU A CA 1
ATOM 1302 C C . GLU A 1 167 ? -7.480 15.477 -11.177 1.00 94.06 167 GLU A C 1
ATOM 1304 O O . GLU A 1 167 ? -8.482 14.954 -11.672 1.00 94.06 167 GLU A O 1
ATOM 1309 N N . GLN A 1 168 ? -7.535 16.690 -10.611 1.00 93.81 168 GLN A N 1
ATOM 1310 C CA . GLN A 1 168 ? -8.771 17.469 -10.516 1.00 93.81 168 GLN A CA 1
ATOM 1311 C C . GLN A 1 168 ? -9.335 17.827 -11.899 1.00 93.81 168 GLN A C 1
ATOM 1313 O O . GLN A 1 168 ? -10.542 17.702 -12.114 1.00 93.81 168 GLN A O 1
ATOM 1318 N N . LYS A 1 169 ? -8.482 18.242 -12.847 1.00 93.44 169 LYS A N 1
ATOM 1319 C CA . LYS A 1 169 ? -8.905 18.534 -14.228 1.00 93.44 169 LYS A CA 1
ATOM 1320 C C . LYS A 1 169 ? -9.476 17.297 -14.919 1.00 93.44 169 LYS A C 1
ATOM 1322 O O . LYS A 1 169 ? -10.501 17.393 -15.588 1.00 93.44 169 LYS A O 1
ATOM 1327 N N . ILE A 1 170 ? -8.852 16.133 -14.732 1.00 93.44 170 ILE A N 1
ATOM 1328 C CA . ILE A 1 170 ? -9.373 14.878 -15.284 1.00 93.44 170 ILE A CA 1
ATOM 1329 C C . ILE A 1 170 ? -10.737 14.564 -14.669 1.00 93.44 170 ILE A C 1
ATOM 1331 O O . ILE A 1 170 ? -11.697 14.338 -15.400 1.00 93.44 170 ILE A O 1
ATOM 1335 N N . LEU A 1 171 ? -10.870 14.608 -13.342 1.00 91.19 171 LEU A N 1
ATOM 1336 C CA . LEU A 1 171 ? -12.152 14.322 -12.691 1.00 91.19 171 LEU A CA 1
ATOM 1337 C C . LEU A 1 171 ? -13.282 15.234 -13.177 1.00 91.19 171 LEU A C 1
ATOM 1339 O O . LEU A 1 171 ? -14.407 14.761 -13.316 1.00 91.19 171 LEU A O 1
ATOM 1343 N N . GLN A 1 172 ?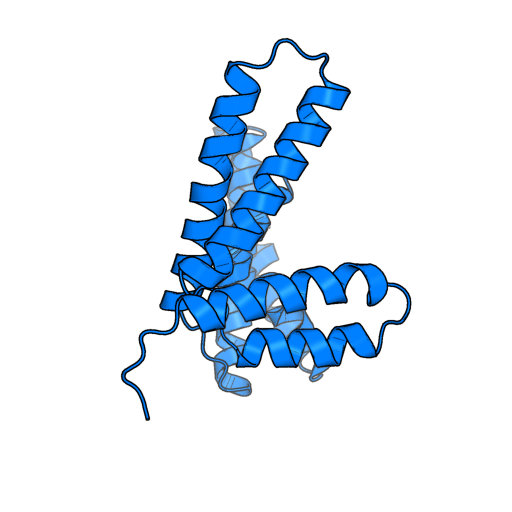 -12.998 16.511 -13.447 1.00 89.44 172 GLN A N 1
ATOM 1344 C CA . GLN A 1 172 ? -13.972 17.454 -14.004 1.00 89.44 172 GLN A CA 1
ATOM 1345 C C . GLN A 1 172 ? -14.381 17.077 -15.434 1.00 89.44 172 GLN A C 1
ATOM 1347 O O . GLN A 1 172 ? -15.573 17.036 -15.725 1.00 89.44 172 GLN A O 1
ATOM 1352 N N . ASN A 1 173 ? -13.422 16.724 -16.292 1.00 84.31 173 ASN A N 1
ATOM 1353 C CA . ASN A 1 173 ? -13.683 16.371 -17.692 1.00 84.31 173 ASN A CA 1
ATOM 1354 C C . ASN A 1 173 ? -14.405 15.022 -17.857 1.00 84.31 173 ASN A C 1
ATOM 1356 O O . ASN A 1 173 ? -15.149 14.833 -18.815 1.00 84.31 173 ASN A O 1
ATOM 1360 N N . PHE A 1 174 ? -14.208 14.084 -16.927 1.00 72.69 174 PHE A N 1
ATOM 1361 C CA . PHE A 1 174 ? -14.858 12.765 -16.934 1.00 72.69 174 PHE A CA 1
ATOM 1362 C C . PHE A 1 174 ? -16.129 12.706 -16.057 1.00 72.69 174 PHE A C 1
ATOM 1364 O O . PHE A 1 174 ? -16.768 11.650 -15.932 1.00 72.69 174 PHE A O 1
ATOM 1371 N N . LYS A 1 175 ? -16.539 13.829 -15.450 1.00 61.44 175 LYS A N 1
ATOM 1372 C CA . LYS A 1 175 ? -17.847 13.963 -14.799 1.00 61.44 175 LYS A CA 1
ATOM 1373 C C . LYS A 1 175 ? -18.896 14.194 -15.891 1.00 61.44 175 LYS A C 1
ATOM 1375 O O . LYS A 1 175 ? -18.950 15.250 -16.504 1.00 61.44 175 LYS A O 1
ATOM 1380 N N . SER A 1 176 ? -19.712 13.175 -16.154 1.00 46.78 176 SER A N 1
ATOM 1381 C CA . SER A 1 176 ? -20.847 13.273 -17.081 1.00 46.78 176 SER A CA 1
ATOM 1382 C C . SER A 1 176 ? -21.788 14.421 -16.648 1.00 46.78 176 SER A C 1
ATOM 1384 O O . SER A 1 176 ? -22.031 14.539 -15.444 1.00 46.78 176 SER A O 1
ATOM 1386 N N . PRO A 1 177 ? -22.322 15.248 -17.571 1.00 43.62 177 PRO A N 1
ATOM 1387 C CA . PRO A 1 177 ? -23.033 16.501 -17.267 1.00 43.62 177 PRO A CA 1
ATOM 1388 C C . PRO A 1 177 ? -24.399 16.368 -16.562 1.00 43.62 177 PRO A C 1
ATOM 1390 O O . PRO A 1 177 ? -25.076 17.371 -16.383 1.00 43.62 177 PRO A O 1
ATOM 1393 N N . ASN A 1 178 ? -24.808 15.182 -16.105 1.00 42.91 178 ASN A N 1
ATOM 1394 C CA . ASN A 1 178 ? -26.128 14.964 -15.505 1.00 42.91 178 ASN A CA 1
ATOM 1395 C C . ASN A 1 178 ? -26.042 14.545 -14.035 1.00 42.91 178 ASN A C 1
ATOM 1397 O O . ASN A 1 178 ? -26.349 13.397 -13.737 1.00 42.91 178 ASN A O 1
ATOM 1401 N N . GLN A 1 179 ? -25.634 15.448 -13.137 1.00 44.41 179 GLN A N 1
ATOM 1402 C CA . GLN A 1 179 ? -26.034 15.447 -11.716 1.00 44.41 179 GLN A CA 1
ATOM 1403 C C . GLN A 1 179 ? -25.939 16.886 -11.172 1.00 44.41 179 GLN A C 1
ATOM 1405 O O . GLN A 1 179 ? -24.928 17.260 -10.569 1.00 44.41 179 GLN A O 1
ATOM 1410 N N . SER A 1 180 ? -26.975 17.679 -11.460 1.00 42.59 180 SER A N 1
ATOM 1411 C CA . SER A 1 180 ? -27.366 18.906 -10.749 1.00 42.59 180 SER A CA 1
ATOM 1412 C C . SER A 1 180 ? -28.529 18.592 -9.822 1.00 42.59 180 SER A C 1
ATOM 1414 O O . SER A 1 180 ? -29.485 17.972 -10.346 1.00 42.59 180 SER A O 1
#

pLDDT: mean 91.37, std 9.73, range [42.59, 97.81]